Protein AF-A0A6B3UMC0-F1 (afdb_monomer_lite)

Secondary structure (DSSP, 8-state):
-----HHHHHHHHHHTHHHHHHHHHHHHHHHHHH-HHHHHHHHHHHHHHHHHHHHTT-

Radius of gyration: 13.81 Å; chains: 1; bounding box: 34×28×31 Å

Sequence (58 aa):
MRPITLSDKLQMIRDRYYLLVGPLVLLLAFGLGNSPVLAWTAGLILAAATVLKFTQRR

Structure (mmCIF, N/CA/C/O backbone):
data_AF-A0A6B3UMC0-F1
#
_entry.id   AF-A0A6B3UMC0-F1
#
loop_
_atom_site.group_PDB
_atom_site.id
_atom_site.type_symbol
_atom_site.label_atom_id
_atom_site.label_alt_id
_atom_site.label_comp_id
_atom_site.label_asym_id
_atom_site.label_entity_id
_atom_site.label_seq_id
_atom_site.pdbx_PDB_ins_code
_atom_site.Cartn_x
_atom_site.Cartn_y
_atom_site.Cartn_z
_atom_site.occupancy
_atom_site.B_iso_or_equiv
_atom_site.auth_seq_id
_atom_site.auth_comp_id
_atom_site.auth_asym_id
_atom_site.auth_atom_id
_atom_site.pdbx_PDB_model_num
ATOM 1 N N . MET A 1 1 ? -22.089 18.578 14.505 1.00 55.22 1 MET A N 1
ATOM 2 C CA . MET A 1 1 ? -21.077 17.776 13.779 1.00 55.22 1 MET A CA 1
ATOM 3 C C . MET A 1 1 ? -20.379 16.897 14.807 1.00 55.22 1 MET A C 1
ATOM 5 O O . MET A 1 1 ? -19.819 17.450 15.743 1.00 55.22 1 MET A O 1
ATOM 9 N N . ARG A 1 2 ? -20.516 15.564 14.742 1.00 61.19 2 ARG A N 1
ATOM 10 C CA . ARG A 1 2 ? -19.839 14.672 15.705 1.00 61.19 2 ARG A CA 1
ATOM 11 C C . ARG A 1 2 ? -18.322 14.758 15.475 1.00 61.19 2 ARG A C 1
ATOM 13 O O . ARG A 1 2 ? -17.923 14.778 14.309 1.00 61.19 2 ARG A O 1
ATOM 20 N N . PRO A 1 3 ? -17.490 14.845 16.527 1.00 68.25 3 PRO A N 1
ATOM 21 C CA . PRO A 1 3 ? -16.043 14.848 16.362 1.00 68.25 3 PRO A CA 1
ATOM 22 C C . PRO A 1 3 ? -15.633 13.523 15.725 1.00 68.25 3 PRO A C 1
ATOM 24 O O . PRO A 1 3 ? -15.886 12.458 16.282 1.00 68.25 3 PRO A O 1
ATOM 27 N N . ILE A 1 4 ? -15.058 13.596 14.525 1.00 70.44 4 ILE A N 1
ATOM 28 C CA . ILE A 1 4 ? -14.554 12.423 13.814 1.00 70.44 4 ILE A CA 1
ATOM 29 C C . ILE A 1 4 ? -13.371 11.909 14.625 1.00 70.44 4 ILE A C 1
ATOM 31 O O . ILE A 1 4 ? -12.335 12.575 14.712 1.00 70.44 4 ILE A O 1
ATOM 35 N N . THR A 1 5 ? -13.540 10.753 15.253 1.00 78.00 5 THR A N 1
ATOM 36 C CA . THR A 1 5 ? -12.485 10.155 16.066 1.00 78.00 5 THR A CA 1
ATOM 37 C C . THR A 1 5 ? -11.404 9.552 15.165 1.00 78.00 5 THR A C 1
ATOM 39 O O . THR A 1 5 ? -11.632 9.263 13.987 1.00 78.00 5 THR A O 1
AT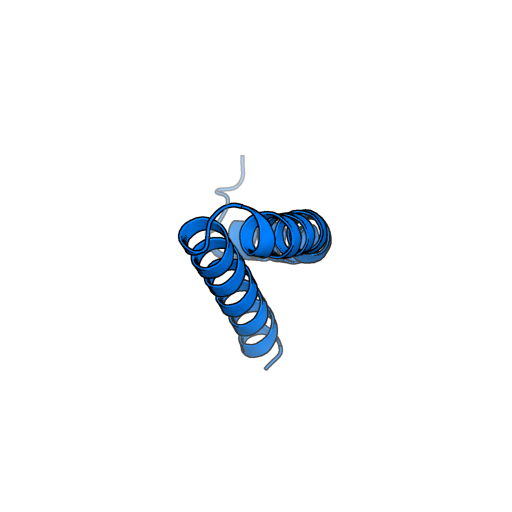OM 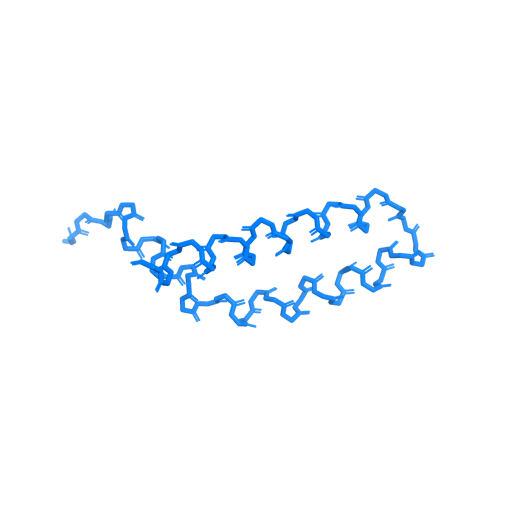42 N N . LEU A 1 6 ? -10.193 9.353 15.695 1.00 75.56 6 LEU A N 1
ATOM 43 C CA . LEU A 1 6 ? -9.122 8.666 14.955 1.00 75.56 6 LEU A CA 1
ATOM 44 C C . LEU A 1 6 ? -9.553 7.260 14.507 1.00 75.56 6 LEU A C 1
ATOM 46 O O . LEU A 1 6 ? -9.197 6.831 13.410 1.00 75.56 6 LEU A O 1
ATOM 50 N N . SER A 1 7 ? -10.380 6.593 15.313 1.00 73.81 7 SER A N 1
ATOM 51 C CA . SER A 1 7 ? -10.989 5.304 14.988 1.00 73.81 7 SER A CA 1
ATOM 52 C C . SER A 1 7 ? -11.914 5.382 13.771 1.00 73.81 7 SER A C 1
ATOM 54 O O . SER A 1 7 ? -11.831 4.515 12.903 1.00 73.81 7 SER A O 1
ATOM 56 N N . ASP A 1 8 ? -12.726 6.437 13.646 1.00 73.62 8 ASP A N 1
ATOM 57 C CA . ASP A 1 8 ? -13.580 6.644 12.466 1.00 73.62 8 ASP A CA 1
ATOM 58 C C . ASP A 1 8 ? -12.746 6.856 11.199 1.00 73.62 8 ASP A C 1
ATOM 60 O O . ASP A 1 8 ? -13.044 6.279 10.154 1.00 73.62 8 ASP A O 1
ATOM 64 N N . LYS A 1 9 ? -11.652 7.629 11.281 1.00 73.81 9 LYS A N 1
ATOM 65 C CA . LYS A 1 9 ? -10.736 7.814 10.140 1.00 73.81 9 LYS A CA 1
ATOM 66 C C . LYS A 1 9 ? -10.078 6.502 9.718 1.00 73.81 9 LYS A C 1
ATOM 68 O O . LYS A 1 9 ? -9.996 6.224 8.523 1.00 73.81 9 LYS A O 1
ATOM 73 N N . LEU A 1 10 ? -9.640 5.691 10.680 1.00 72.81 10 LEU A N 1
ATOM 74 C CA . LEU A 1 10 ? -9.073 4.364 10.428 1.00 72.81 10 LEU A CA 1
ATOM 75 C C . LEU A 1 10 ? -10.091 3.424 9.778 1.00 72.81 10 LEU A C 1
ATOM 77 O O . LEU A 1 10 ? -9.758 2.758 8.798 1.00 72.81 10 LEU A O 1
ATOM 81 N N . GLN A 1 11 ? -11.339 3.413 10.252 1.00 74.06 11 GLN A N 1
ATOM 82 C CA . GLN A 1 11 ? -12.412 2.639 9.625 1.00 74.06 11 GLN A CA 1
ATOM 83 C C . GLN A 1 11 ? -12.714 3.120 8.20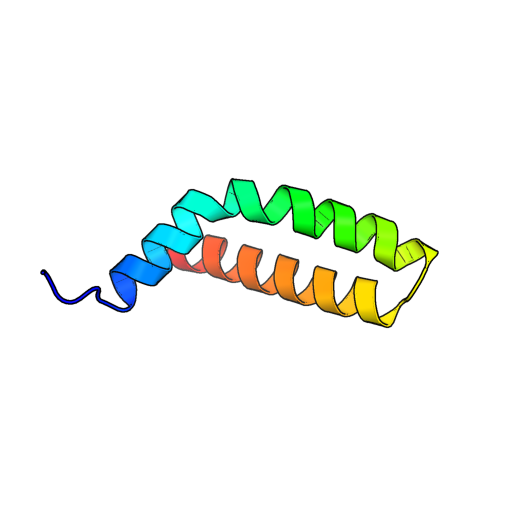3 1.00 74.06 11 GLN A C 1
ATOM 85 O O . GLN A 1 11 ? -12.898 2.296 7.310 1.00 74.06 11 GLN A O 1
ATOM 90 N N . MET A 1 12 ? -12.684 4.430 7.955 1.00 74.19 12 MET A N 1
ATOM 91 C CA . MET A 1 12 ? -12.905 4.990 6.620 1.00 74.19 12 MET A CA 1
ATOM 92 C C . MET A 1 12 ? -11.784 4.617 5.640 1.00 74.19 12 MET A C 1
ATOM 94 O O . MET A 1 12 ? -12.048 4.296 4.481 1.00 74.19 12 MET A O 1
ATOM 98 N N . ILE A 1 13 ? -10.530 4.621 6.105 1.00 71.44 13 ILE A N 1
ATOM 99 C CA . ILE A 1 13 ? -9.370 4.158 5.330 1.00 71.44 13 ILE A CA 1
ATOM 100 C C . ILE A 1 13 ? -9.460 2.647 5.085 1.00 71.44 13 ILE A C 1
ATOM 102 O O . ILE A 1 13 ? -9.137 2.191 3.992 1.00 71.44 13 ILE A O 1
ATOM 106 N N . ARG A 1 14 ? -9.948 1.873 6.060 1.00 69.44 14 ARG A N 1
ATOM 107 C CA . ARG A 1 14 ? -10.172 0.426 5.935 1.00 69.44 14 ARG A CA 1
ATOM 108 C C . ARG A 1 14 ? -11.241 0.095 4.895 1.00 69.44 14 ARG A C 1
ATOM 110 O O . ARG A 1 14 ? -10.998 -0.762 4.052 1.00 69.44 14 ARG A O 1
ATOM 117 N N . ASP A 1 15 ? -12.389 0.764 4.923 1.00 75.50 15 ASP A N 1
ATOM 118 C CA . ASP A 1 15 ? -13.457 0.541 3.936 1.00 75.50 15 ASP A CA 1
ATOM 119 C C . ASP A 1 15 ? -12.993 0.899 2.523 1.00 75.50 15 ASP A C 1
ATOM 121 O O . ASP A 1 15 ? -13.294 0.204 1.554 1.00 75.50 15 ASP A O 1
ATOM 125 N N . ARG A 1 16 ? -12.172 1.946 2.405 1.00 76.38 16 ARG A N 1
ATOM 126 C CA . ARG A 1 16 ? -11.591 2.388 1.131 1.00 76.38 16 ARG A CA 1
ATOM 127 C C . ARG A 1 16 ? -10.266 1.708 0.791 1.00 76.38 16 ARG A C 1
ATOM 129 O O . ARG A 1 16 ? -9.682 2.013 -0.245 1.00 76.38 16 ARG A O 1
ATOM 136 N N . TYR A 1 17 ? -9.803 0.761 1.606 1.00 70.62 17 TYR A N 1
ATOM 137 C CA . TYR A 1 17 ? -8.532 0.067 1.403 1.00 70.62 17 TYR A CA 1
ATOM 138 C C . TYR A 1 17 ? -8.502 -0.652 0.054 1.00 70.62 17 TYR A C 1
ATOM 140 O O . TYR A 1 17 ? -7.527 -0.543 -0.677 1.00 70.62 17 TYR A O 1
ATOM 148 N N . TYR A 1 18 ? -9.591 -1.328 -0.322 1.00 67.44 18 TYR A N 1
ATOM 149 C CA . TYR A 1 18 ? -9.694 -2.000 -1.623 1.00 67.44 18 TYR A CA 1
ATOM 150 C C . TYR A 1 18 ? -9.578 -1.024 -2.805 1.00 67.44 18 TYR A C 1
ATOM 152 O O . TYR A 1 18 ? -8.974 -1.354 -3.822 1.00 67.44 18 TYR A O 1
ATOM 160 N 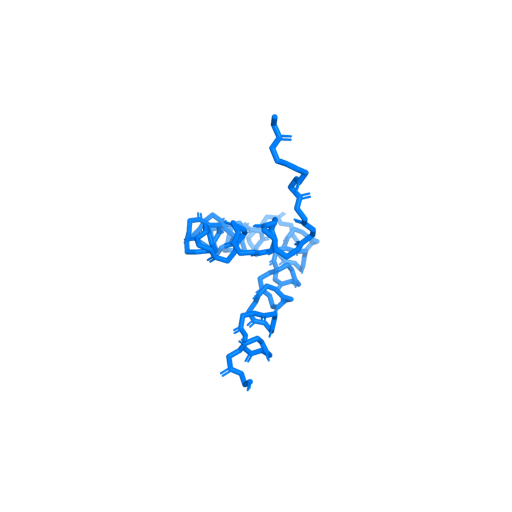N . LEU A 1 19 ? -10.102 0.192 -2.633 1.00 75.38 19 LEU A N 1
ATOM 161 C CA . LEU A 1 19 ? -10.021 1.287 -3.601 1.00 75.38 19 LEU A CA 1
ATOM 162 C C . LEU A 1 19 ? -8.605 1.869 -3.710 1.00 75.38 19 LEU A C 1
ATOM 164 O O . LEU A 1 19 ? -8.220 2.317 -4.783 1.00 75.38 19 LEU A O 1
ATOM 168 N N . LEU A 1 20 ? -7.829 1.849 -2.621 1.00 71.88 20 LEU A N 1
ATOM 169 C CA . LEU A 1 20 ? -6.440 2.322 -2.577 1.00 71.88 20 LEU A CA 1
ATOM 170 C C . LEU A 1 20 ? -5.430 1.265 -3.038 1.00 71.88 20 LEU A C 1
ATOM 172 O O . LEU A 1 20 ? -4.424 1.614 -3.650 1.00 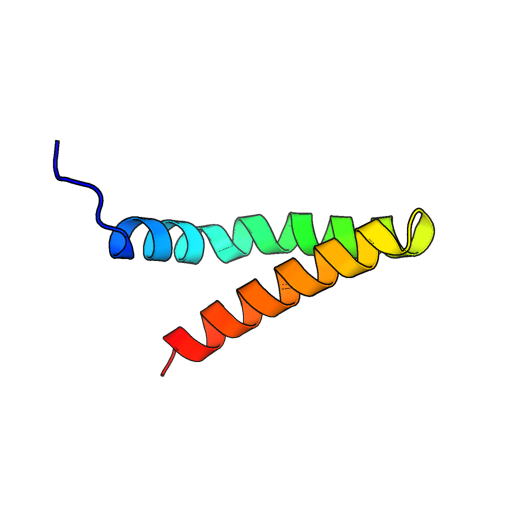71.88 20 LEU A O 1
ATOM 176 N N . VAL A 1 21 ? -5.700 -0.019 -2.792 1.00 75.38 21 VAL A N 1
ATOM 177 C CA . VAL A 1 21 ? -4.813 -1.128 -3.176 1.00 75.38 21 VAL A CA 1
ATOM 178 C C . VAL A 1 21 ? -4.634 -1.217 -4.686 1.00 75.38 21 VAL A C 1
ATOM 180 O O . VAL A 1 21 ? -3.505 -1.379 -5.132 1.00 75.38 21 VAL A O 1
ATOM 183 N N . GLY A 1 22 ? -5.701 -1.078 -5.477 1.00 77.69 22 GLY A N 1
ATOM 184 C CA . GLY A 1 22 ? -5.608 -1.131 -6.943 1.00 77.69 22 GLY A CA 1
ATOM 185 C C . GLY A 1 22 ? -4.601 -0.120 -7.523 1.00 77.69 22 GLY A C 1
ATOM 186 O O . GLY A 1 22 ? -3.646 -0.532 -8.184 1.00 77.69 22 GLY A O 1
ATOM 187 N N . PRO A 1 23 ? -4.749 1.186 -7.228 1.00 80.06 23 PRO A N 1
ATOM 188 C CA . PRO A 1 23 ? -3.788 2.218 -7.609 1.00 80.06 23 PRO A CA 1
ATOM 189 C C . PRO A 1 23 ? -2.376 1.967 -7.080 1.00 80.06 23 PRO A C 1
ATOM 191 O O . PRO A 1 23 ? -1.416 2.195 -7.805 1.00 80.06 23 PRO A O 1
ATOM 194 N N . LEU A 1 24 ? -2.232 1.481 -5.843 1.00 78.25 24 LEU A N 1
ATOM 195 C CA . LEU A 1 24 ? -0.929 1.179 -5.242 1.00 78.25 24 LEU A CA 1
ATOM 196 C C . LEU A 1 24 ? -0.209 0.018 -5.934 1.00 78.25 24 LEU A C 1
ATOM 198 O O . LEU A 1 24 ? 0.999 0.092 -6.139 1.00 78.25 24 LEU A O 1
ATOM 202 N N . VAL A 1 25 ? -0.934 -1.030 -6.326 1.00 79.38 25 VAL A N 1
ATOM 203 C CA . VAL A 1 25 ? -0.382 -2.156 -7.093 1.00 79.38 25 VAL A CA 1
ATOM 204 C C . VAL A 1 25 ? 0.009 -1.708 -8.502 1.00 79.38 25 VAL A C 1
ATOM 206 O O . VAL A 1 25 ? 1.073 -2.086 -8.987 1.00 79.38 25 VAL A O 1
ATOM 209 N N . LEU A 1 26 ? -0.795 -0.850 -9.136 1.00 80.31 26 LEU A N 1
ATOM 210 C CA . LEU A 1 26 ? -0.439 -0.227 -10.414 1.00 80.31 26 LEU A CA 1
ATOM 211 C C . LEU A 1 26 ? 0.820 0.641 -10.289 1.00 80.31 26 LEU A C 1
ATOM 213 O O . LEU A 1 26 ? 1.724 0.519 -11.109 1.00 80.31 26 LEU A O 1
ATOM 217 N N . LEU A 1 27 ? 0.913 1.466 -9.243 1.00 80.06 27 LEU A N 1
ATOM 218 C CA . LEU A 1 27 ? 2.092 2.283 -8.939 1.00 80.06 27 LEU A CA 1
ATOM 219 C C . LEU A 1 27 ? 3.334 1.431 -8.675 1.00 80.06 27 LEU A C 1
ATOM 221 O O . LEU A 1 27 ? 4.419 1.795 -9.116 1.00 80.06 27 LEU A O 1
ATOM 225 N N . LEU A 1 28 ? 3.181 0.292 -7.999 1.00 79.75 28 LEU A N 1
ATOM 226 C CA . LEU A 1 28 ? 4.260 -0.663 -7.771 1.00 79.75 28 LEU A CA 1
ATOM 227 C C . LEU A 1 28 ? 4.766 -1.252 -9.095 1.00 79.75 28 LEU A C 1
ATOM 229 O O . LEU A 1 28 ? 5.968 -1.231 -9.358 1.00 79.75 28 LEU A O 1
ATOM 233 N N . ALA A 1 29 ? 3.851 -1.739 -9.938 1.00 78.56 29 ALA A N 1
ATOM 234 C CA . ALA A 1 29 ? 4.176 -2.329 -11.235 1.00 78.56 29 ALA A CA 1
ATOM 235 C C . ALA A 1 29 ? 4.825 -1.308 -12.183 1.00 78.56 29 ALA A C 1
ATOM 237 O O . ALA A 1 29 ? 5.807 -1.617 -12.853 1.00 78.56 29 ALA A O 1
ATOM 238 N N . PHE A 1 30 ? 4.319 -0.074 -12.196 1.00 80.25 30 PHE A N 1
ATOM 239 C CA . PHE A 1 30 ? 4.868 1.011 -13.006 1.00 80.25 30 PHE A CA 1
ATOM 240 C C . PHE A 1 30 ? 6.214 1.514 -12.460 1.00 80.25 30 PHE A C 1
ATOM 242 O O . PHE A 1 30 ? 7.147 1.777 -13.216 1.00 80.25 30 PHE A O 1
ATOM 249 N N . GLY A 1 31 ? 6.345 1.602 -11.134 1.00 76.31 31 GLY A N 1
ATOM 250 C CA . GLY A 1 31 ? 7.573 1.999 -10.451 1.00 76.31 31 GLY A CA 1
ATOM 251 C C . GLY A 1 31 ? 8.724 1.028 -10.704 1.00 76.31 31 GLY A C 1
ATOM 252 O O . GLY A 1 31 ? 9.846 1.474 -10.922 1.00 76.31 31 GLY A O 1
ATOM 253 N N . LEU A 1 32 ? 8.452 -0.280 -10.759 1.00 75.25 32 LEU A N 1
ATOM 254 C CA . LEU A 1 32 ? 9.462 -1.309 -11.047 1.00 75.25 32 LEU A CA 1
ATOM 255 C C . LEU A 1 32 ? 10.170 -1.094 -12.392 1.00 75.25 32 LEU A C 1
ATOM 257 O O . LEU A 1 32 ? 11.356 -1.392 -12.501 1.00 75.25 32 LEU A O 1
ATOM 261 N N . GLY A 1 33 ? 9.462 -0.561 -13.393 1.00 77.19 33 GLY A N 1
ATOM 262 C CA . GLY A 1 33 ? 10.026 -0.290 -14.717 1.00 77.19 33 GLY A CA 1
ATOM 263 C C . GLY A 1 33 ? 10.712 1.071 -14.854 1.00 77.19 33 GLY A C 1
ATOM 264 O O . GLY A 1 33 ? 11.553 1.228 -15.732 1.00 77.19 33 GLY A O 1
ATOM 265 N N . ASN A 1 34 ? 10.365 2.050 -14.009 1.00 80.31 34 ASN A N 1
ATOM 266 C CA . ASN A 1 34 ? 10.716 3.454 -14.256 1.00 80.31 34 ASN A CA 1
ATOM 267 C C . ASN A 1 34 ? 11.555 4.102 -13.145 1.00 80.31 34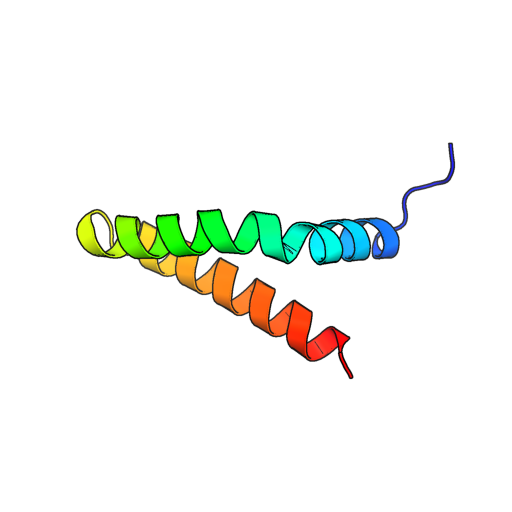 ASN A C 1
ATOM 269 O O . ASN A 1 34 ? 12.396 4.954 -13.418 1.00 80.31 34 ASN A O 1
ATOM 273 N N . SER A 1 35 ? 11.325 3.741 -11.880 1.00 79.62 35 SER A N 1
ATOM 274 C CA . SER A 1 35 ? 12.089 4.282 -10.756 1.00 79.62 35 SER A CA 1
ATOM 275 C C . SER A 1 35 ? 12.038 3.348 -9.543 1.00 79.62 35 SER A C 1
ATOM 277 O O . SER A 1 35 ? 10.986 3.205 -8.908 1.00 79.62 35 SER A O 1
ATOM 279 N N . PRO A 1 36 ? 13.180 2.765 -9.141 1.00 80.38 36 PRO A N 1
ATOM 280 C CA . PRO A 1 36 ? 13.224 1.847 -8.009 1.00 80.38 36 PRO A CA 1
ATOM 281 C C . PRO A 1 36 ? 12.773 2.501 -6.693 1.00 80.38 36 PRO A C 1
ATOM 283 O O . PRO A 1 36 ? 12.187 1.826 -5.852 1.00 80.38 36 PRO A O 1
ATOM 286 N N . VAL A 1 37 ? 12.951 3.817 -6.521 1.00 82.94 37 VAL A N 1
ATOM 287 C CA . VAL A 1 37 ? 12.473 4.546 -5.329 1.00 82.94 37 VAL A CA 1
ATOM 288 C C . VAL A 1 37 ? 10.941 4.561 -5.255 1.00 82.94 37 VAL A C 1
ATOM 290 O O . VAL A 1 37 ? 10.374 4.363 -4.179 1.00 82.94 37 VAL A O 1
ATOM 293 N N . LEU A 1 38 ? 10.262 4.744 -6.393 1.00 76.12 38 LEU A N 1
ATOM 294 C CA . LEU A 1 38 ? 8.798 4.686 -6.493 1.00 76.12 38 LEU A CA 1
ATOM 295 C C . LEU A 1 38 ? 8.270 3.272 -6.230 1.00 76.12 38 LEU A C 1
ATOM 297 O O . LEU A 1 38 ? 7.278 3.111 -5.521 1.00 76.12 38 LEU A O 1
ATOM 301 N N . ALA A 1 39 ? 8.960 2.246 -6.733 1.00 79.62 39 ALA A N 1
ATOM 302 C CA . ALA A 1 39 ? 8.620 0.855 -6.443 1.00 79.62 39 ALA A CA 1
ATOM 303 C C . ALA A 1 39 ? 8.729 0.549 -4.941 1.00 79.62 39 ALA A C 1
ATOM 305 O O . ALA A 1 39 ? 7.801 0.012 -4.342 1.00 79.62 39 ALA A O 1
ATOM 306 N N . TRP A 1 40 ? 9.833 0.939 -4.301 1.00 82.00 40 TRP A N 1
ATOM 307 C CA . TRP A 1 40 ? 10.036 0.700 -2.871 1.00 82.00 40 TRP A CA 1
ATOM 308 C C . TRP A 1 40 ? 9.046 1.463 -1.994 1.00 82.00 40 TRP A C 1
ATOM 310 O O . TRP A 1 40 ? 8.526 0.900 -1.033 1.00 82.00 40 TRP A O 1
ATOM 320 N N . THR A 1 41 ? 8.737 2.717 -2.330 1.00 84.69 41 THR A N 1
ATOM 321 C CA . THR A 1 41 ? 7.740 3.505 -1.589 1.00 84.69 41 THR A CA 1
ATOM 322 C C . THR A 1 41 ? 6.334 2.937 -1.751 1.00 84.69 41 THR A C 1
ATOM 324 O O . THR A 1 41 ? 5.661 2.715 -0.744 1.00 84.69 41 THR A O 1
ATOM 327 N N . ALA A 1 42 ? 5.901 2.615 -2.974 1.00 82.25 42 ALA A N 1
ATOM 328 C CA . ALA A 1 42 ? 4.616 1.954 -3.204 1.00 82.25 42 ALA A CA 1
ATOM 329 C C . ALA A 1 42 ? 4.548 0.591 -2.495 1.00 82.25 42 ALA A C 1
ATOM 331 O O . ALA A 1 42 ? 3.542 0.275 -1.865 1.00 82.25 42 ALA A O 1
ATOM 332 N N . GLY A 1 43 ? 5.635 -0.183 -2.526 1.00 83.38 43 GLY A N 1
ATOM 333 C CA . GLY A 1 43 ? 5.739 -1.485 -1.871 1.00 83.38 43 GLY A CA 1
ATOM 334 C C . GLY A 1 43 ? 5.654 -1.390 -0.352 1.00 83.38 43 GLY A C 1
ATOM 335 O O . GLY A 1 43 ? 4.903 -2.145 0.259 1.00 83.38 43 GLY A O 1
ATOM 336 N N . LEU A 1 44 ? 6.349 -0.428 0.261 1.00 85.69 44 LEU A N 1
ATOM 337 C CA . LEU A 1 44 ? 6.284 -0.178 1.703 1.00 85.69 44 LEU A CA 1
ATOM 338 C C . LEU A 1 44 ? 4.899 0.291 2.139 1.00 85.69 44 LEU A C 1
ATOM 340 O O . LEU A 1 44 ? 4.389 -0.193 3.146 1.00 85.69 44 LEU A O 1
ATOM 344 N N . ILE A 1 45 ? 4.265 1.191 1.383 1.00 82.56 45 ILE A N 1
ATOM 345 C CA . ILE A 1 45 ? 2.903 1.653 1.677 1.00 82.56 45 ILE A CA 1
ATOM 346 C C . ILE A 1 45 ? 1.921 0.483 1.554 1.00 82.56 45 ILE A C 1
ATOM 348 O O . ILE A 1 45 ? 1.086 0.290 2.438 1.00 82.56 45 ILE A O 1
ATOM 352 N N . LEU A 1 46 ? 2.044 -0.337 0.507 1.00 83.00 46 LEU A N 1
ATOM 353 C CA . LEU A 1 46 ? 1.211 -1.521 0.307 1.00 83.00 46 LEU A CA 1
ATOM 354 C C . LEU A 1 46 ? 1.415 -2.538 1.439 1.00 83.00 46 LEU A C 1
ATOM 356 O O . LEU A 1 46 ? 0.438 -3.050 1.988 1.00 83.00 46 LEU A O 1
ATOM 360 N N . ALA A 1 47 ? 2.664 -2.800 1.830 1.00 82.06 47 ALA A N 1
ATOM 361 C CA . ALA A 1 47 ? 3.009 -3.708 2.917 1.00 82.06 47 ALA A CA 1
ATOM 362 C C . ALA A 1 47 ? 2.478 -3.198 4.262 1.00 82.06 47 ALA A C 1
ATOM 364 O O . ALA A 1 47 ? 1.781 -3.935 4.954 1.00 82.06 47 ALA A O 1
ATOM 365 N N . ALA A 1 48 ? 2.714 -1.929 4.602 1.00 82.06 48 ALA A N 1
ATOM 366 C CA . ALA A 1 48 ? 2.218 -1.312 5.830 1.00 82.06 48 ALA A CA 1
ATOM 367 C C . ALA A 1 48 ? 0.686 -1.344 5.899 1.00 82.06 48 ALA A C 1
ATOM 369 O O . ALA A 1 48 ? 0.111 -1.706 6.925 1.00 82.06 48 ALA A O 1
ATOM 370 N N . ALA A 1 49 ? 0.015 -1.036 4.791 1.00 78.69 49 ALA A N 1
ATOM 371 C CA . ALA A 1 49 ? -1.436 -1.058 4.724 1.00 78.69 49 ALA A CA 1
ATOM 372 C C . ALA A 1 49 ? -1.986 -2.502 4.810 1.00 78.69 49 ALA A C 1
ATOM 374 O O . ALA A 1 49 ? -3.022 -2.736 5.435 1.00 78.69 49 ALA A O 1
ATOM 375 N N . THR A 1 50 ? -1.281 -3.487 4.242 1.00 79.62 50 THR A N 1
ATOM 376 C CA . THR A 1 50 ? -1.611 -4.920 4.370 1.00 79.62 50 THR A CA 1
ATOM 377 C C . THR A 1 50 ? -1.437 -5.410 5.804 1.00 79.62 50 THR A C 1
ATOM 379 O O . THR A 1 50 ? -2.337 -6.058 6.334 1.00 79.62 50 THR A O 1
ATOM 382 N N . VAL A 1 51 ? -0.329 -5.052 6.459 1.00 81.19 51 VAL A N 1
ATOM 383 C CA . VAL A 1 51 ? -0.062 -5.380 7.865 1.00 81.19 51 VAL A CA 1
ATOM 384 C C . VAL A 1 51 ? -1.122 -4.757 8.765 1.00 81.19 51 VAL A C 1
ATOM 386 O O . VAL A 1 51 ? -1.689 -5.480 9.572 1.00 81.19 51 VAL A O 1
ATOM 389 N N . LEU A 1 52 ? -1.464 -3.477 8.582 1.00 76.25 52 LEU A N 1
ATOM 390 C CA . LEU A 1 52 ? -2.510 -2.793 9.352 1.00 76.25 52 LEU A CA 1
ATOM 391 C C . LEU A 1 52 ? -3.875 -3.484 9.217 1.00 76.25 52 LEU A C 1
ATOM 393 O O . LEU A 1 52 ? -4.587 -3.669 10.203 1.00 76.25 52 LEU A O 1
ATOM 397 N N . LYS A 1 53 ? -4.237 -3.910 8.000 1.00 69.94 53 LYS A N 1
ATOM 398 C CA . LYS A 1 53 ? -5.457 -4.692 7.762 1.00 69.94 53 LYS A CA 1
ATOM 399 C C . LYS A 1 53 ? -5.410 -6.060 8.449 1.00 69.94 53 LYS A C 1
ATOM 401 O O . LYS A 1 53 ? -6.454 -6.558 8.866 1.00 69.94 53 LYS A O 1
ATOM 406 N N . PHE A 1 54 ? -4.233 -6.677 8.537 1.00 73.56 54 PHE A N 1
ATOM 407 C CA . PHE A 1 54 ? -4.056 -8.004 9.121 1.00 73.56 54 PHE A CA 1
ATOM 408 C C . PHE A 1 54 ? -4.023 -7.971 10.656 1.00 73.56 54 PHE A C 1
ATOM 410 O O . PHE A 1 54 ? -4.659 -8.807 11.292 1.00 73.56 54 PHE A O 1
ATOM 417 N N . THR A 1 55 ? -3.350 -6.990 11.263 1.00 74.62 55 THR A N 1
ATOM 418 C CA . THR A 1 55 ? -3.289 -6.823 12.724 1.00 74.62 55 THR A CA 1
ATOM 419 C C . THR A 1 55 ? -4.623 -6.406 13.328 1.00 74.62 55 THR A C 1
ATOM 421 O O . THR A 1 55 ? -4.933 -6.840 14.426 1.00 74.62 55 THR A O 1
ATOM 424 N N . GLN A 1 56 ? -5.448 -5.638 12.612 1.00 59.41 56 GLN A N 1
ATOM 425 C CA . GLN A 1 56 ? -6.791 -5.243 13.067 1.00 59.41 56 GLN A CA 1
ATOM 426 C C . GLN A 1 56 ? -7.878 -6.318 12.852 1.00 59.41 56 GLN A C 1
ATOM 428 O O . GLN A 1 56 ? -9.043 -6.071 13.154 1.00 59.41 56 GLN A O 1
ATOM 433 N N . ARG A 1 57 ? -7.537 -7.487 12.283 1.00 57.03 57 ARG A N 1
ATOM 434 C CA . ARG A 1 57 ? -8.451 -8.641 12.158 1.00 57.03 57 ARG A CA 1
ATOM 435 C C . ARG A 1 57 ? -8.378 -9.624 13.338 1.00 57.03 57 ARG A C 1
ATOM 437 O O . ARG A 1 57 ? -9.209 -10.528 13.377 1.00 57.03 57 ARG A O 1
ATOM 444 N N . ARG A 1 58 ? -7.400 -9.482 14.238 1.00 47.72 58 ARG A N 1
ATOM 445 C CA . ARG A 1 58 ? -7.342 -10.180 15.535 1.00 47.72 58 ARG A CA 1
ATOM 446 C C . ARG A 1 58 ? -7.944 -9.302 16.620 1.00 47.72 58 ARG A C 1
ATOM 448 O O . ARG A 1 58 ? -8.525 -9.898 17.547 1.00 47.72 58 ARG A O 1
#

Foldseek 3Di:
DPPCDPVNVVVVCVVCVVVVLVVLVVQLVVCVVPPVVSNVVSVVVNVVSVVSNVVVVD

pLDDT: mean 75.38, std 7.38, range [47.72, 85.69]